Protein AF-A0A523JC91-F1 (afdb_monomer_lite)

Secondary structure (DSSP, 8-state):
-HHHHHHHHHHHHTT------S------------TT---------SSSS-EEEEEEEEETTEEEEEEEEE-TTS-EEEEEEEEE--

Structure (mmCIF, N/CA/C/O backbone):
data_AF-A0A523JC91-F1
#
_entry.id   AF-A0A523JC91-F1
#
loop_
_atom_site.group_PDB
_atom_site.id
_atom_site.type_symbol
_atom_site.label_atom_id
_atom_site.label_alt_id
_atom_site.label_comp_id
_atom_site.label_asym_id
_atom_site.label_entity_id
_atom_site.label_seq_id
_atom_site.pdbx_PDB_ins_code
_atom_site.Cartn_x
_atom_site.Cartn_y
_atom_site.Cartn_z
_atom_site.occupancy
_atom_site.B_iso_or_equiv
_atom_site.auth_seq_id
_atom_site.auth_comp_id
_atom_site.auth_asym_id
_atom_site.auth_atom_id
_atom_site.pdbx_PDB_model_num
ATOM 1 N N . MET A 1 1 ? -27.453 17.783 -31.035 1.00 48.28 1 MET A N 1
ATOM 2 C CA . MET A 1 1 ? -26.000 18.077 -30.932 1.00 48.28 1 MET A CA 1
ATOM 3 C C . MET A 1 1 ? -25.584 19.442 -31.502 1.00 48.28 1 MET A C 1
ATOM 5 O O . MET A 1 1 ? -2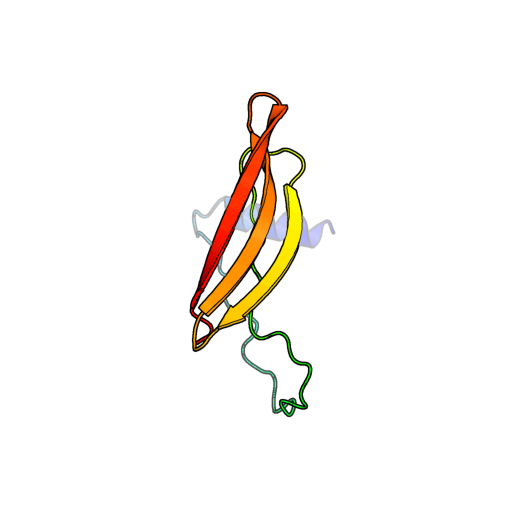4.804 20.124 -30.853 1.00 48.28 1 MET A O 1
ATOM 9 N N . ARG A 1 2 ? -26.105 19.901 -32.656 1.00 48.16 2 ARG A N 1
ATOM 10 C CA . ARG A 1 2 ? -25.697 21.186 -33.277 1.00 48.16 2 ARG A CA 1
ATOM 11 C C . ARG A 1 2 ? -26.116 22.448 -32.495 1.00 48.16 2 ARG A C 1
ATOM 13 O O . ARG A 1 2 ? -25.343 23.396 -32.421 1.00 48.16 2 ARG A O 1
ATOM 20 N N . ALA A 1 3 ? -27.289 22.435 -31.854 1.00 50.00 3 ALA A N 1
ATOM 21 C CA . ALA A 1 3 ? -27.765 23.546 -31.017 1.00 50.00 3 ALA A CA 1
ATOM 22 C C . ALA A 1 3 ? -26.973 23.688 -29.699 1.00 50.00 3 ALA A C 1
ATOM 24 O O . ALA A 1 3 ? -26.640 24.798 -29.296 1.00 50.00 3 ALA A O 1
ATOM 25 N N . TYR A 1 4 ? -26.578 22.562 -29.093 1.00 50.97 4 TYR A N 1
ATOM 26 C CA . TYR A 1 4 ? -25.737 22.506 -27.889 1.00 50.97 4 TYR A CA 1
ATOM 27 C C . TYR A 1 4 ? -24.344 23.109 -28.137 1.00 50.97 4 TYR A C 1
ATOM 29 O O . TYR A 1 4 ? -23.888 23.979 -27.400 1.00 50.97 4 TYR A O 1
ATOM 37 N N . MET A 1 5 ? -23.712 22.740 -29.254 1.00 53.56 5 MET A N 1
ATOM 38 C CA . MET A 1 5 ? -22.393 23.263 -29.629 1.00 53.56 5 MET A CA 1
ATOM 39 C C . MET A 1 5 ? -22.423 24.751 -30.011 1.00 53.56 5 MET A C 1
ATOM 41 O O . MET A 1 5 ? -21.463 25.477 -29.753 1.00 53.56 5 MET A O 1
ATOM 45 N N . SER A 1 6 ? -23.530 25.231 -30.590 1.00 54.31 6 SER A N 1
ATOM 46 C CA . SER A 1 6 ? -23.709 26.654 -30.904 1.00 54.31 6 SER A CA 1
ATOM 47 C C . SER A 1 6 ? -23.854 27.507 -29.642 1.00 54.31 6 SER A C 1
ATOM 49 O O . SER A 1 6 ? -23.338 28.622 -29.600 1.00 54.31 6 SER A O 1
ATOM 51 N N . HIS A 1 7 ? -24.508 26.972 -28.607 1.00 52.81 7 HIS A N 1
ATOM 52 C CA . HIS A 1 7 ? -24.655 27.649 -27.321 1.00 52.81 7 HIS A CA 1
ATOM 53 C C . HIS A 1 7 ? -23.311 27.726 -26.571 1.00 52.81 7 HIS A C 1
ATOM 55 O O . HIS A 1 7 ? -22.946 28.783 -26.059 1.00 52.81 7 HIS A O 1
ATOM 61 N N . MET A 1 8 ? -22.499 26.661 -26.627 1.00 51.69 8 MET A N 1
ATOM 62 C CA . MET A 1 8 ? -21.160 26.644 -26.017 1.00 51.69 8 MET A CA 1
ATOM 63 C C . MET A 1 8 ? -20.162 27.595 -26.697 1.00 51.69 8 MET A C 1
ATOM 65 O O . MET A 1 8 ? -19.347 28.229 -26.027 1.00 51.69 8 MET A O 1
ATOM 69 N N . LYS A 1 9 ? -20.232 27.744 -28.028 1.00 55.66 9 LYS A N 1
ATOM 70 C CA . LYS A 1 9 ? -19.348 28.659 -28.776 1.00 55.66 9 LYS A CA 1
ATOM 71 C C . LYS A 1 9 ? -19.579 30.134 -28.435 1.00 55.66 9 LYS A C 1
ATOM 73 O O . LYS A 1 9 ? -18.622 30.906 -28.453 1.00 55.66 9 LYS A O 1
ATOM 78 N N . GLY A 1 10 ? -20.819 30.521 -28.126 1.00 56.16 10 GLY A N 1
ATOM 79 C CA . GLY A 1 10 ? -21.137 31.872 -27.650 1.00 56.16 10 GLY A CA 1
ATOM 80 C C . GLY A 1 10 ? -20.568 32.140 -26.255 1.00 56.16 10 GLY A C 1
ATOM 81 O O . GLY A 1 10 ? -20.021 33.211 -26.006 1.00 56.16 10 GLY A O 1
ATOM 82 N N . MET A 1 11 ? -20.610 31.125 -25.389 1.00 53.44 11 MET A N 1
ATOM 83 C CA . MET A 1 11 ? -20.160 31.199 -23.997 1.00 53.44 11 MET A CA 1
ATOM 84 C C . MET A 1 11 ? -18.631 31.336 -23.867 1.00 53.44 11 MET A C 1
ATOM 86 O O . MET A 1 11 ? -18.152 32.088 -23.023 1.00 53.44 11 MET A O 1
ATOM 90 N N . MET A 1 12 ? -17.857 30.704 -24.761 1.00 56.22 12 MET A N 1
ATOM 91 C CA . MET A 1 12 ? -16.386 30.822 -24.786 1.00 56.22 12 MET A CA 1
ATOM 92 C C . MET A 1 12 ? -15.867 32.172 -25.307 1.00 56.22 12 MET A C 1
ATOM 94 O O . MET A 1 12 ? -14.723 32.529 -25.043 1.00 56.22 12 MET A O 1
ATOM 98 N N . ARG A 1 13 ? -16.679 32.940 -26.048 1.00 58.06 13 ARG A N 1
ATOM 99 C CA . ARG A 1 13 ? -16.269 34.246 -26.599 1.00 58.06 13 ARG A CA 1
ATOM 100 C C . ARG A 1 13 ? -16.485 35.416 -25.638 1.00 58.06 13 ARG A C 1
ATOM 102 O O . ARG A 1 13 ? -15.890 36.465 -25.847 1.00 58.06 13 ARG A O 1
ATOM 109 N N . SER A 1 14 ? -17.311 35.257 -24.600 1.00 54.53 14 SER A N 1
ATOM 110 C CA . SER A 1 14 ? -17.709 36.361 -23.713 1.00 54.53 14 SER A CA 1
ATOM 111 C C . SER A 1 14 ? -16.917 36.457 -22.401 1.00 54.53 14 SER A C 1
ATOM 113 O O . SER A 1 14 ? -17.341 37.185 -21.509 1.00 54.53 14 SER A O 1
ATOM 115 N N . GLY A 1 15 ? -15.819 35.707 -22.236 1.00 53.69 15 GLY A N 1
ATOM 116 C CA . GLY A 1 15 ? -14.919 35.821 -21.074 1.00 53.69 15 GLY A CA 1
ATOM 117 C C . GLY A 1 15 ? -15.537 35.493 -19.705 1.00 53.69 15 GLY A C 1
ATOM 118 O O . GLY A 1 15 ? -14.950 35.819 -18.678 1.00 53.69 15 GLY A O 1
ATOM 119 N N . LYS A 1 16 ? -16.713 34.852 -19.658 1.00 46.94 16 LYS A N 1
ATOM 120 C CA . LYS A 1 16 ? -17.365 34.433 -18.409 1.00 46.94 16 LYS A CA 1
ATOM 121 C C . LYS A 1 16 ? -16.956 32.996 -18.104 1.00 46.94 16 LYS A C 1
ATOM 123 O O . LYS A 1 16 ? -17.517 32.053 -18.650 1.00 46.94 16 LYS A O 1
ATOM 128 N N . ILE A 1 17 ? -15.924 32.867 -17.274 1.00 49.25 17 ILE A N 1
ATOM 129 C CA . ILE A 1 17 ? -15.422 31.607 -16.722 1.00 49.25 17 ILE A CA 1
ATOM 130 C C . ILE A 1 17 ? -16.586 30.859 -16.061 1.00 49.25 17 ILE A C 1
ATOM 132 O O . ILE A 1 17 ? -17.232 31.382 -15.156 1.00 49.25 17 ILE A O 1
ATOM 136 N N . ILE A 1 18 ? -16.839 29.630 -16.504 1.00 46.88 18 ILE A N 1
ATOM 137 C CA . ILE A 1 18 ? -17.716 28.677 -15.827 1.00 46.88 18 ILE A CA 1
ATOM 138 C C . ILE A 1 18 ? -16.905 27.403 -15.656 1.00 46.88 18 ILE A C 1
ATOM 140 O O . ILE A 1 18 ? -16.636 26.703 -16.630 1.00 46.88 18 ILE A O 1
ATOM 144 N N . LEU A 1 19 ? -16.553 27.088 -14.414 1.00 32.91 19 LEU A N 1
ATOM 145 C CA . LEU A 1 19 ? -16.368 25.696 -14.032 1.00 32.91 19 LEU A CA 1
ATOM 146 C C . LEU A 1 19 ? -16.887 25.443 -12.606 1.00 32.91 19 LEU A C 1
ATOM 148 O O . LEU A 1 19 ? -16.093 25.273 -11.688 1.00 32.91 19 LEU A O 1
ATOM 152 N N . PRO A 1 20 ? -18.212 25.384 -12.373 1.00 43.78 20 PRO A N 1
ATOM 153 C CA . PRO A 1 20 ? -18.752 24.630 -11.264 1.00 43.78 20 PRO A CA 1
ATOM 154 C C . PRO A 1 20 ? -19.001 23.208 -11.776 1.00 43.78 20 PRO A C 1
ATOM 156 O O . PRO A 1 20 ? -20.063 22.912 -12.313 1.00 43.78 20 PRO A O 1
ATOM 159 N N . PHE A 1 21 ? -18.009 22.327 -11.656 1.00 42.59 21 PHE A N 1
ATOM 160 C CA . PHE A 1 21 ? -18.231 20.888 -11.860 1.00 42.59 21 PHE A CA 1
ATOM 161 C C . PHE A 1 21 ? -17.741 20.034 -10.683 1.00 42.59 21 PHE A C 1
ATOM 163 O O . PHE A 1 21 ? -17.533 18.837 -10.831 1.00 42.59 21 PHE A O 1
ATOM 170 N N . VAL A 1 22 ? -17.588 20.635 -9.495 1.00 39.06 22 VAL A N 1
ATOM 171 C CA . VAL A 1 22 ? -17.185 19.911 -8.270 1.00 39.06 22 VAL A CA 1
ATOM 172 C C . VAL A 1 22 ? -18.236 19.997 -7.148 1.00 39.06 22 VAL A C 1
ATOM 174 O O . VAL A 1 22 ? -18.007 19.501 -6.057 1.00 39.06 22 VAL A O 1
ATOM 177 N N . LEU A 1 23 ? -19.425 20.575 -7.376 1.00 38.66 23 LEU A N 1
ATOM 178 C CA . LEU A 1 23 ? -20.389 20.811 -6.284 1.00 38.66 23 LEU A CA 1
ATOM 179 C C . LEU A 1 23 ? -21.808 20.296 -6.555 1.00 38.66 23 LEU A C 1
ATOM 181 O O . LEU A 1 23 ? -22.790 21.022 -6.414 1.00 38.66 23 LEU A O 1
ATOM 185 N N . SER A 1 24 ? -21.952 19.032 -6.948 1.00 44.50 24 SER A N 1
ATOM 186 C CA . SER A 1 24 ? -23.276 18.406 -7.080 1.00 44.50 24 SER A CA 1
ATOM 187 C C . SER A 1 24 ? -23.255 16.931 -6.697 1.00 44.50 24 SER A C 1
ATOM 189 O O . SER A 1 24 ? -23.400 16.081 -7.560 1.00 44.50 24 SER A O 1
ATOM 191 N N . PHE A 1 25 ? -23.097 16.636 -5.404 1.00 44.44 25 PHE A N 1
ATOM 192 C CA . PHE A 1 25 ? -23.636 15.417 -4.782 1.00 44.44 25 PHE A CA 1
ATOM 193 C C . PHE A 1 25 ? -23.833 15.635 -3.267 1.00 44.44 25 PHE A C 1
ATOM 195 O O . PHE A 1 25 ? -23.231 14.985 -2.424 1.00 44.44 25 PHE A O 1
ATOM 202 N N . LEU A 1 26 ? -24.682 16.600 -2.907 1.00 49.31 26 LEU A N 1
ATOM 203 C CA . LEU A 1 26 ? -25.266 16.709 -1.565 1.00 49.31 26 LEU A CA 1
ATOM 204 C C . LEU A 1 26 ? -26.787 16.716 -1.717 1.00 49.31 26 LEU A C 1
ATOM 206 O O . LEU A 1 26 ? -27.401 17.775 -1.737 1.00 49.31 26 LEU A O 1
ATOM 210 N N . LEU A 1 27 ? -27.370 15.529 -1.896 1.00 49.66 27 LEU A N 1
ATOM 211 C CA . LEU A 1 27 ? -28.711 15.181 -1.414 1.00 49.66 27 LEU A CA 1
ATOM 212 C C . LEU A 1 27 ? -28.920 13.662 -1.573 1.00 49.66 27 LEU A C 1
ATOM 214 O O . LEU A 1 27 ? -29.543 13.194 -2.521 1.00 49.66 27 LEU A O 1
ATOM 218 N N . ALA A 1 28 ? -28.380 12.875 -0.644 1.00 47.09 28 ALA A N 1
ATOM 219 C CA . ALA A 1 28 ? -28.865 11.519 -0.412 1.00 47.09 28 ALA A CA 1
ATOM 220 C C . ALA A 1 28 ? -29.530 11.504 0.964 1.00 47.09 28 ALA A C 1
ATOM 222 O O . ALA A 1 28 ? -28.887 11.526 2.010 1.00 47.09 28 ALA A O 1
ATOM 223 N N . ILE A 1 29 ? -30.854 11.551 0.927 1.00 55.44 29 ILE A N 1
ATOM 224 C CA . ILE A 1 29 ? -31.744 11.305 2.051 1.00 55.44 29 ILE A CA 1
ATOM 225 C C . ILE A 1 29 ? -31.484 9.858 2.494 1.00 55.44 29 ILE A C 1
ATOM 227 O O . ILE A 1 29 ? -31.748 8.941 1.728 1.00 55.44 29 ILE A O 1
ATOM 231 N N . GLY A 1 30 ? -30.916 9.680 3.689 1.00 56.94 30 GLY A N 1
ATOM 232 C CA . GLY A 1 30 ? -30.831 8.424 4.443 1.00 56.94 30 GLY A CA 1
ATOM 233 C C . GLY A 1 30 ? -30.609 7.132 3.647 1.00 56.94 30 GLY A C 1
ATOM 234 O O . GL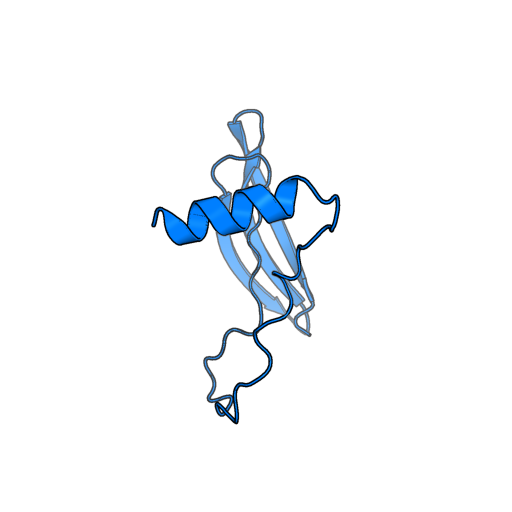Y A 1 30 ? -31.559 6.391 3.410 1.00 56.94 30 GLY A O 1
ATOM 235 N N . ALA A 1 31 ? -29.353 6.784 3.370 1.00 49.84 31 ALA A N 1
ATOM 236 C CA . ALA A 1 31 ? -28.967 5.377 3.327 1.00 49.84 31 ALA A CA 1
ATOM 237 C C . ALA A 1 31 ? -28.373 5.039 4.697 1.00 49.84 31 ALA A C 1
ATOM 239 O O . ALA A 1 31 ? -27.435 5.686 5.158 1.00 49.84 31 ALA A O 1
ATOM 240 N N . LEU A 1 32 ? -29.005 4.099 5.396 1.00 50.41 32 LEU A N 1
ATOM 241 C CA . LEU A 1 32 ? -28.527 3.581 6.668 1.00 50.41 32 LEU A CA 1
ATOM 242 C C . LEU A 1 32 ? -27.101 3.060 6.465 1.00 50.41 32 LEU A C 1
ATOM 244 O O . LEU A 1 32 ? -26.918 2.230 5.578 1.00 50.41 32 LEU A O 1
ATOM 248 N N . ALA A 1 33 ? -26.150 3.471 7.309 1.00 50.06 33 ALA A N 1
ATOM 249 C CA . ALA A 1 33 ? -24.850 2.814 7.428 1.00 50.06 33 ALA A CA 1
ATOM 250 C C . ALA A 1 33 ? -25.057 1.399 7.989 1.00 50.06 33 ALA A C 1
ATOM 252 O O . ALA A 1 33 ? -24.844 1.103 9.165 1.00 50.06 33 ALA A O 1
ATOM 253 N N . LYS A 1 34 ? -25.587 0.518 7.147 1.00 54.81 34 LYS A N 1
ATOM 254 C CA . LYS A 1 34 ? -25.556 -0.919 7.338 1.00 54.81 34 LYS A CA 1
ATOM 255 C C . LYS A 1 34 ? -24.093 -1.281 7.109 1.00 54.81 34 LYS A C 1
ATOM 257 O O . LYS A 1 34 ? -23.536 -0.872 6.099 1.00 54.81 34 LYS A O 1
ATOM 262 N N . GLY A 1 35 ? -23.450 -1.968 8.057 1.00 54.34 35 GLY A N 1
ATOM 263 C CA . GLY A 1 35 ? -22.033 -2.328 7.924 1.00 54.34 35 GLY A CA 1
ATOM 264 C C . GLY A 1 35 ? -21.721 -2.830 6.508 1.00 54.34 35 GLY A C 1
ATOM 265 O O . GLY A 1 35 ? -22.405 -3.734 6.025 1.00 54.34 35 GLY A O 1
ATOM 266 N N . GLY A 1 36 ? -20.762 -2.186 5.838 1.00 69.25 36 GLY A N 1
ATOM 267 C CA . GLY A 1 36 ? -20.469 -2.425 4.421 1.00 69.25 36 GLY A CA 1
ATOM 268 C C . GLY A 1 36 ? -20.256 -1.173 3.562 1.00 69.25 36 GLY A C 1
ATOM 269 O O . GLY A 1 36 ? -19.781 -1.318 2.440 1.00 69.25 36 GLY A O 1
ATOM 270 N N . ASP A 1 37 ? -20.552 0.030 4.059 1.00 79.00 37 ASP A N 1
ATOM 271 C CA . ASP A 1 37 ? -20.253 1.268 3.326 1.00 79.00 37 ASP A CA 1
ATOM 272 C C . ASP A 1 37 ? -18.742 1.561 3.317 1.00 79.00 37 ASP A C 1
ATOM 274 O O . ASP A 1 37 ? -18.059 1.427 4.337 1.00 79.00 37 ASP A O 1
ATOM 278 N N . LEU A 1 38 ? -18.214 1.961 2.153 1.00 82.69 38 LEU A N 1
ATOM 279 C CA . LEU A 1 38 ? -16.815 2.364 1.999 1.00 82.69 38 LEU A CA 1
ATOM 280 C C . LEU A 1 38 ? -16.545 3.620 2.839 1.00 82.69 38 LEU A C 1
ATOM 282 O O . LEU A 1 38 ? -17.142 4.666 2.590 1.00 82.69 38 LEU A O 1
ATOM 286 N N . LEU A 1 39 ? -15.631 3.517 3.806 1.00 84.81 39 LEU A N 1
ATOM 287 C CA . LEU A 1 39 ? -15.220 4.650 4.643 1.00 84.81 39 LEU A CA 1
ATOM 288 C C . LEU A 1 39 ? -14.130 5.489 3.968 1.00 84.81 39 LEU A C 1
ATOM 290 O O . LEU A 1 39 ? -14.199 6.714 3.983 1.00 84.81 39 LEU A O 1
ATOM 294 N N . TRP A 1 40 ? -13.132 4.821 3.386 1.00 89.88 40 TRP A N 1
ATOM 295 C CA . TRP A 1 40 ? -12.014 5.435 2.675 1.00 89.88 40 TRP A CA 1
ATOM 296 C C . TRP A 1 40 ? -11.295 4.402 1.799 1.00 89.88 40 TRP A C 1
ATOM 298 O O . TRP A 1 40 ? -11.345 3.199 2.071 1.00 89.88 40 TRP A O 1
ATOM 308 N N . ASP A 1 41 ? -10.598 4.884 0.773 1.00 92.19 41 ASP A N 1
ATOM 309 C CA . ASP A 1 41 ? -9.640 4.141 -0.041 1.00 92.19 41 ASP A CA 1
ATOM 310 C C . ASP A 1 41 ? -8.372 4.981 -0.296 1.00 92.19 41 ASP A C 1
ATOM 312 O O . ASP A 1 41 ? -8.368 6.202 -0.145 1.00 92.19 41 ASP A O 1
ATOM 316 N N . ASP A 1 42 ? -7.263 4.318 -0.634 1.00 92.38 42 ASP A N 1
ATOM 317 C CA . ASP A 1 42 ? -6.020 4.966 -1.072 1.00 92.38 42 ASP A CA 1
ATOM 318 C C . ASP A 1 42 ? -5.452 4.199 -2.265 1.00 92.38 42 ASP A C 1
ATOM 320 O O . ASP A 1 42 ? -5.190 2.995 -2.176 1.00 92.38 42 ASP A O 1
ATOM 324 N N . LEU A 1 43 ? -5.234 4.904 -3.375 1.00 93.44 43 LEU A N 1
ATOM 325 C CA . LEU A 1 43 ? -4.539 4.371 -4.540 1.00 93.44 43 LEU A CA 1
ATOM 326 C C . LEU A 1 43 ? -3.105 4.896 -4.549 1.00 93.44 43 LEU A C 1
ATOM 328 O O . LEU A 1 43 ? -2.828 6.012 -4.986 1.00 93.44 43 LEU A O 1
ATOM 332 N N . PHE A 1 44 ? -2.187 4.066 -4.066 1.00 94.31 44 PHE A N 1
ATOM 333 C CA . PHE A 1 44 ? -0.769 4.391 -4.048 1.00 94.31 44 PHE A CA 1
ATOM 334 C C . PHE A 1 44 ? -0.078 4.057 -5.370 1.00 94.31 44 PHE A C 1
ATOM 336 O O . PHE A 1 44 ? -0.125 2.915 -5.827 1.00 94.31 44 PHE A O 1
ATOM 343 N N . ASP A 1 45 ? 0.663 5.029 -5.897 1.00 95.06 45 ASP A N 1
ATOM 344 C CA . ASP A 1 45 ? 1.618 4.833 -6.980 1.00 95.06 45 ASP A CA 1
ATOM 345 C C . ASP A 1 45 ? 3.007 5.340 -6.570 1.00 95.06 45 ASP A C 1
ATOM 347 O O . ASP A 1 45 ? 3.172 6.486 -6.144 1.00 95.06 45 ASP A O 1
ATOM 351 N N . LYS A 1 46 ? 4.012 4.470 -6.684 1.00 94.06 46 LYS A N 1
ATOM 352 C CA . LYS A 1 46 ? 5.405 4.791 -6.374 1.00 94.06 46 LYS A CA 1
ATOM 353 C C . LYS A 1 46 ? 6.174 5.393 -7.550 1.00 94.06 46 LYS A C 1
ATOM 355 O O . LYS A 1 46 ? 7.122 6.144 -7.317 1.00 94.06 46 LYS A O 1
ATOM 360 N N . GLY A 1 47 ? 5.826 5.044 -8.785 1.00 94.62 47 GLY A N 1
ATOM 361 C CA . GLY A 1 47 ? 6.707 5.280 -9.931 1.00 94.62 47 GLY A CA 1
ATOM 362 C C . GLY A 1 47 ? 6.065 5.137 -11.306 1.00 94.62 47 GLY A C 1
ATOM 363 O O . GLY A 1 47 ? 6.791 5.131 -12.295 1.00 94.62 47 GLY A O 1
ATOM 364 N N . GLY A 1 48 ? 4.738 5.024 -11.392 1.00 93.44 48 GLY A N 1
ATOM 365 C CA . GLY A 1 48 ? 3.993 4.866 -12.642 1.00 93.44 48 GLY A CA 1
ATOM 366 C C . GLY A 1 48 ? 3.898 3.427 -13.153 1.00 93.44 48 GLY A C 1
ATOM 367 O O . GLY A 1 48 ? 3.292 3.205 -14.201 1.00 93.44 48 GLY A O 1
ATOM 368 N N . GLY A 1 49 ? 4.498 2.464 -12.446 1.00 93.69 49 GLY A N 1
ATOM 369 C CA . GLY A 1 49 ? 4.524 1.043 -12.804 1.00 93.69 49 GLY A CA 1
ATOM 370 C C . GLY A 1 49 ? 3.603 0.175 -11.943 1.00 93.69 49 GLY A C 1
ATOM 371 O O . GLY A 1 49 ? 2.610 0.636 -11.371 1.00 93.69 49 GLY A O 1
ATOM 372 N N . PHE A 1 50 ? 3.920 -1.115 -11.839 1.00 96.12 50 PHE A N 1
ATOM 373 C CA . PHE A 1 50 ? 3.120 -2.047 -11.052 1.00 96.12 50 PHE A CA 1
ATOM 374 C C . PHE A 1 50 ? 3.321 -1.856 -9.545 1.00 96.12 50 PHE A C 1
ATOM 376 O O . PHE A 1 50 ? 4.435 -1.895 -9.022 1.00 96.12 50 PHE A O 1
ATOM 383 N N . ASN A 1 51 ? 2.213 -1.738 -8.814 1.00 97.19 51 ASN A N 1
ATOM 384 C CA . ASN A 1 51 ? 2.203 -1.650 -7.358 1.00 97.19 51 ASN A CA 1
ATOM 385 C C . ASN A 1 51 ? 1.282 -2.737 -6.792 1.00 97.19 51 ASN A C 1
ATOM 387 O O . ASN A 1 51 ? 0.155 -2.914 -7.252 1.00 97.19 51 ASN A O 1
ATOM 391 N N . PHE A 1 52 ? 1.762 -3.478 -5.794 1.00 96.38 52 PHE A N 1
ATOM 392 C CA . PHE A 1 52 ? 1.054 -4.620 -5.219 1.00 96.38 52 PHE A CA 1
ATOM 393 C C . PHE A 1 52 ? 1.001 -4.509 -3.700 1.00 96.38 52 PHE A C 1
ATOM 395 O O . PHE A 1 52 ? 2.038 -4.618 -3.043 1.00 96.38 52 PHE A O 1
ATOM 402 N N . ALA A 1 53 ? -0.199 -4.390 -3.134 1.00 97.06 53 ALA A N 1
ATOM 403 C CA . ALA A 1 53 ? -0.430 -4.660 -1.719 1.00 97.06 53 ALA A CA 1
ATOM 404 C C . ALA A 1 53 ? -0.504 -6.180 -1.505 1.00 97.06 53 ALA A C 1
ATOM 406 O O . ALA A 1 53 ? -1.250 -6.873 -2.194 1.00 97.06 53 ALA A O 1
ATOM 407 N N . ARG A 1 54 ? 0.295 -6.711 -0.575 1.00 97.81 54 ARG A N 1
ATOM 408 C CA . ARG A 1 54 ? 0.405 -8.160 -0.325 1.00 97.81 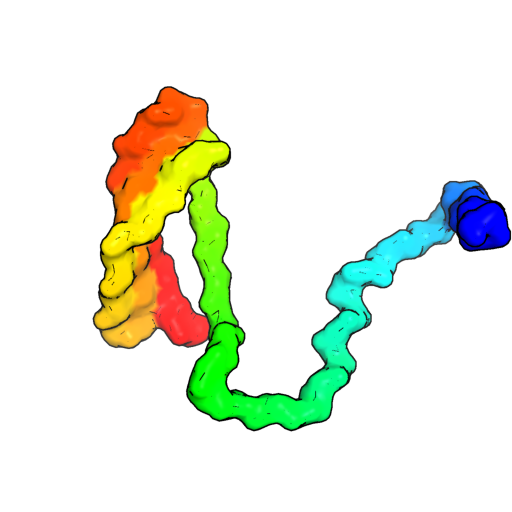54 ARG A CA 1
ATOM 409 C C . ARG A 1 54 ? -0.060 -8.569 1.065 1.00 97.81 54 ARG A C 1
ATOM 411 O O . ARG A 1 54 ? -0.479 -9.705 1.250 1.00 97.81 54 ARG A O 1
ATOM 418 N N . ALA A 1 55 ? 0.035 -7.666 2.033 1.00 98.31 55 ALA A N 1
ATOM 419 C CA . ALA A 1 55 ? -0.402 -7.909 3.398 1.00 98.31 55 ALA A CA 1
ATOM 420 C C . ALA A 1 55 ? -1.003 -6.640 3.999 1.00 98.31 55 ALA A C 1
ATOM 422 O O . ALA A 1 55 ? -0.555 -5.531 3.704 1.00 98.31 55 ALA A O 1
ATOM 423 N N . ILE A 1 56 ? -1.992 -6.827 4.869 1.00 97.38 56 ILE A N 1
ATOM 424 C CA . ILE A 1 56 ? -2.604 -5.766 5.662 1.00 97.38 56 ILE A CA 1
ATOM 425 C C . ILE A 1 56 ? -2.731 -6.232 7.112 1.00 97.38 56 ILE A C 1
ATOM 427 O O . ILE A 1 56 ? -3.056 -7.390 7.372 1.00 97.38 56 ILE A O 1
ATOM 431 N N . THR A 1 57 ? -2.453 -5.340 8.057 1.00 98.25 57 THR A N 1
ATOM 432 C CA . THR A 1 57 ? -2.714 -5.561 9.483 1.00 98.25 57 THR A CA 1
ATOM 433 C C . THR A 1 57 ? -3.189 -4.270 10.135 1.00 98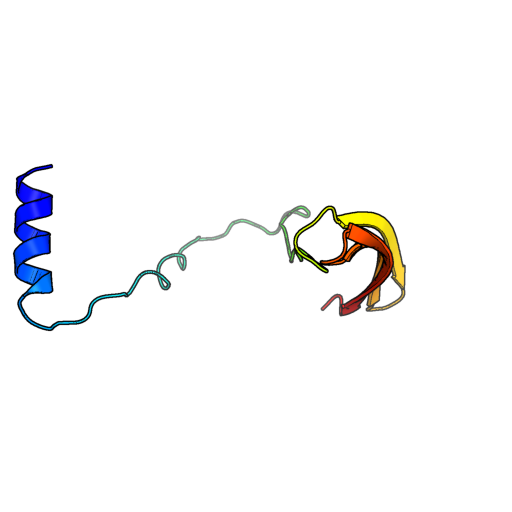.25 57 THR A C 1
ATOM 435 O O . THR A 1 57 ? -2.920 -3.178 9.634 1.00 98.25 57 THR A O 1
ATOM 438 N N . ALA A 1 58 ? -3.887 -4.392 11.258 1.00 97.44 58 ALA A N 1
ATOM 439 C CA . ALA A 1 58 ? -4.329 -3.264 12.059 1.00 97.44 58 ALA A CA 1
ATOM 440 C C . ALA A 1 58 ? -3.893 -3.458 13.513 1.00 97.44 58 ALA A C 1
ATOM 442 O O . ALA A 1 58 ? -4.021 -4.550 14.070 1.00 97.44 58 ALA A O 1
ATOM 443 N N . GLN A 1 59 ? -3.390 -2.390 14.133 1.00 97.12 59 GLN A N 1
ATOM 444 C CA . GLN A 1 59 ? -3.060 -2.368 15.555 1.00 97.12 59 GLN A CA 1
ATOM 445 C C . GLN A 1 59 ? -3.427 -1.012 16.155 1.00 97.12 59 GLN A C 1
ATOM 447 O O . GLN A 1 59 ? -2.929 0.032 15.734 1.00 97.12 59 GLN A O 1
ATOM 452 N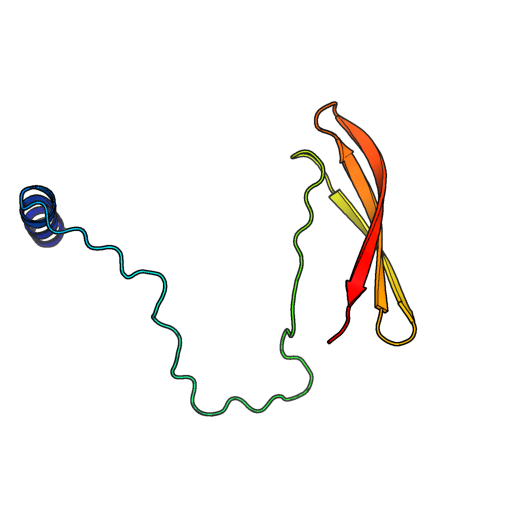 N . GLY A 1 60 ? -4.291 -1.028 17.172 1.00 96.06 60 GLY A N 1
ATOM 453 C CA . GLY A 1 60 ? -4.809 0.199 17.768 1.00 96.06 60 GLY A CA 1
ATOM 454 C C . GLY A 1 60 ? -5.544 1.040 16.725 1.00 96.06 60 GLY A C 1
ATOM 455 O O . GLY A 1 60 ? -6.518 0.579 16.142 1.00 96.06 60 GLY A O 1
ATOM 456 N N . ASN A 1 61 ? -5.060 2.261 16.497 1.00 96.50 61 ASN A N 1
ATOM 457 C CA . ASN A 1 61 ? -5.640 3.210 15.546 1.00 96.50 61 ASN A CA 1
ATOM 458 C C . ASN A 1 61 ? -4.897 3.273 14.203 1.00 96.50 61 ASN A C 1
ATOM 460 O O . ASN A 1 61 ? -5.087 4.213 13.441 1.00 96.50 61 ASN A O 1
ATOM 464 N N . MET A 1 62 ? -4.009 2.313 13.951 1.00 97.75 62 MET A N 1
ATOM 465 C CA . MET A 1 62 ? -3.159 2.302 12.770 1.00 97.75 62 MET A CA 1
ATOM 466 C C . MET A 1 62 ? -3.491 1.110 11.883 1.00 97.75 62 MET A C 1
ATOM 468 O O . MET A 1 62 ? -3.619 -0.019 12.367 1.00 97.75 62 MET A O 1
ATOM 472 N N . VAL A 1 63 ? -3.560 1.359 10.578 1.00 97.62 63 VAL A N 1
ATOM 473 C CA . VAL A 1 63 ? -3.598 0.326 9.538 1.00 97.62 63 VAL A CA 1
ATOM 474 C C . VAL A 1 63 ? -2.275 0.346 8.791 1.00 97.62 63 VAL A C 1
ATOM 476 O O . VAL A 1 63 ? -1.803 1.406 8.382 1.00 97.62 63 VAL A O 1
ATOM 479 N N . TYR A 1 64 ? -1.686 -0.829 8.595 1.00 98.25 64 TYR A N 1
ATOM 480 C CA . TYR A 1 64 ? -0.450 -1.002 7.846 1.00 98.25 64 TYR A CA 1
ATOM 481 C C . TYR A 1 64 ? -0.706 -1.867 6.620 1.00 98.25 64 TYR A C 1
ATOM 483 O O . TYR A 1 64 ? -1.199 -2.987 6.751 1.00 98.25 64 TYR A O 1
ATOM 491 N N . ALA A 1 65 ? -0.326 -1.370 5.446 1.00 98.19 65 ALA A N 1
ATOM 492 C CA . ALA A 1 65 ? -0.318 -2.127 4.201 1.00 98.19 65 ALA A CA 1
ATOM 493 C C . ALA A 1 65 ? 1.130 -2.322 3.741 1.00 98.19 65 ALA A C 1
ATOM 495 O O . ALA A 1 65 ? 1.880 -1.354 3.616 1.00 98.19 65 ALA A O 1
ATOM 496 N N . ALA A 1 66 ? 1.525 -3.570 3.501 1.00 98.50 66 ALA A N 1
ATOM 497 C CA . ALA A 1 66 ? 2.863 -3.933 3.050 1.00 98.50 66 ALA A CA 1
ATOM 498 C C . ALA A 1 66 ? 2.814 -4.593 1.672 1.00 98.50 66 ALA A C 1
ATOM 500 O O . ALA A 1 66 ? 1.883 -5.336 1.342 1.00 98.50 66 ALA A O 1
ATOM 501 N N . GLY A 1 67 ? 3.835 -4.332 0.862 1.00 98.31 67 GLY A N 1
ATOM 502 C CA . GLY A 1 67 ? 3.827 -4.728 -0.533 1.00 98.31 67 GLY A CA 1
ATOM 503 C C . GLY A 1 67 ? 5.103 -4.386 -1.284 1.00 98.31 67 GLY A C 1
ATOM 504 O O . GLY A 1 67 ? 6.167 -4.191 -0.696 1.00 98.31 67 GLY A O 1
ATOM 505 N N . THR A 1 68 ? 4.977 -4.324 -2.604 1.00 98.44 68 THR A N 1
ATOM 506 C CA . THR A 1 68 ? 6.054 -3.932 -3.517 1.00 98.44 68 THR A CA 1
ATOM 507 C C . THR A 1 68 ? 5.556 -2.861 -4.472 1.00 98.44 68 THR A C 1
ATOM 509 O O . THR A 1 68 ? 4.438 -2.990 -4.970 1.00 98.44 68 THR A O 1
ATOM 512 N N . GLY A 1 69 ? 6.377 -1.855 -4.761 1.00 98.00 69 GLY A N 1
ATOM 513 C CA . GLY A 1 69 ? 6.083 -0.843 -5.776 1.00 98.00 69 GLY A CA 1
ATOM 514 C C . GLY A 1 69 ? 7.220 -0.716 -6.779 1.00 98.00 69 GLY A C 1
ATOM 515 O O . GLY A 1 69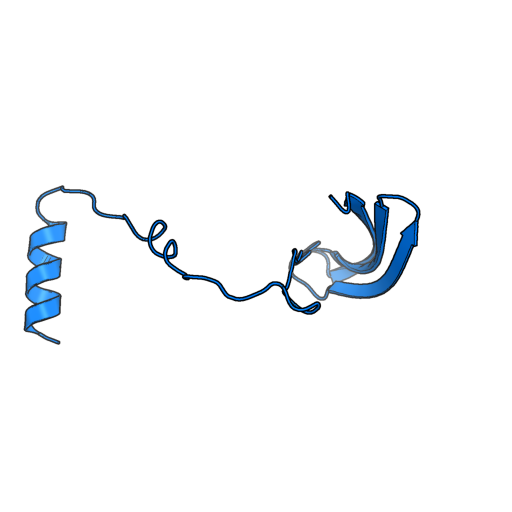 ? 8.388 -0.737 -6.386 1.00 98.00 69 GLY A O 1
ATOM 516 N N . GLU A 1 70 ? 6.868 -0.606 -8.055 1.00 98.19 70 GLU A N 1
ATOM 517 C CA . GLU A 1 70 ? 7.812 -0.347 -9.138 1.00 98.19 70 GLU A CA 1
ATOM 518 C C . GLU A 1 70 ? 8.239 1.128 -9.124 1.00 98.19 70 GLU A C 1
ATOM 520 O O . GLU A 1 70 ? 7.420 2.044 -9.008 1.00 98.19 70 GLU A O 1
ATOM 525 N N . THR A 1 71 ? 9.544 1.366 -9.197 1.00 96.44 71 THR A N 1
ATOM 526 C CA . THR A 1 71 ? 10.123 2.703 -9.331 1.00 96.44 71 THR A CA 1
ATOM 527 C C . THR A 1 71 ? 10.040 3.178 -10.782 1.00 96.44 71 THR A C 1
ATOM 529 O O . THR A 1 71 ? 9.851 2.389 -11.702 1.00 96.44 71 THR A O 1
ATOM 532 N N . ALA A 1 72 ? 10.277 4.470 -11.023 1.00 95.62 72 ALA A N 1
ATOM 533 C CA . ALA A 1 72 ? 10.363 4.999 -12.388 1.00 95.62 72 ALA A CA 1
ATOM 534 C C . ALA A 1 72 ? 11.499 4.369 -13.229 1.00 95.62 72 ALA A C 1
ATOM 536 O O . ALA A 1 72 ? 11.498 4.497 -14.450 1.00 95.62 72 ALA A O 1
ATOM 537 N N . GLY A 1 73 ? 12.475 3.712 -12.587 1.00 96.19 73 GLY A N 1
ATOM 538 C CA . GLY A 1 73 ? 13.550 2.960 -13.241 1.00 96.19 73 GLY A CA 1
ATOM 539 C C . GLY A 1 73 ? 13.224 1.485 -13.504 1.00 96.19 73 GLY A C 1
ATOM 540 O O . GLY A 1 73 ? 14.121 0.749 -13.897 1.00 96.19 73 GLY A O 1
ATOM 541 N N . SER A 1 74 ? 11.978 1.053 -13.279 1.00 94.94 74 SER A N 1
ATOM 542 C CA . SER A 1 74 ? 11.512 -0.338 -13.405 1.00 94.94 74 SER A CA 1
ATOM 543 C C . SER A 1 74 ? 12.085 -1.347 -12.401 1.00 94.94 74 SER A C 1
ATOM 545 O O . SER A 1 74 ? 11.963 -2.557 -12.589 1.00 94.94 74 SER A O 1
ATOM 547 N N . ASP A 1 75 ? 12.642 -0.869 -11.287 1.00 97.62 75 ASP A N 1
ATOM 548 C CA . ASP A 1 75 ? 13.015 -1.718 -10.150 1.00 97.62 75 ASP A CA 1
ATOM 549 C C . ASP A 1 75 ? 11.846 -1.897 -9.173 1.00 97.62 75 ASP A C 1
ATOM 551 O O . ASP A 1 75 ? 11.063 -0.970 -8.968 1.00 97.62 75 ASP A O 1
ATOM 555 N N . PHE A 1 76 ? 11.763 -3.049 -8.498 1.00 97.38 76 PHE A N 1
ATOM 556 C CA . PHE A 1 76 ? 10.788 -3.280 -7.425 1.00 97.38 76 PHE A CA 1
ATOM 557 C C . PHE A 1 76 ? 11.392 -3.040 -6.043 1.00 97.38 76 PHE A C 1
ATOM 559 O O . PHE A 1 76 ? 12.366 -3.684 -5.656 1.00 97.38 76 PHE A O 1
ATOM 566 N N . GLU A 1 77 ? 10.735 -2.195 -5.253 1.00 98.06 77 GLU A N 1
ATOM 567 C CA . GLU A 1 77 ? 11.115 -1.928 -3.866 1.00 98.06 77 GLU A CA 1
ATOM 568 C C . GLU A 1 77 ? 10.037 -2.389 -2.887 1.00 98.06 77 GLU A C 1
ATOM 570 O O . GLU A 1 77 ? 8.839 -2.359 -3.184 1.00 98.06 77 GLU A O 1
ATOM 575 N N . PHE A 1 78 ? 10.467 -2.789 -1.690 1.00 98.12 78 PHE A N 1
ATOM 576 C CA . PHE A 1 78 ? 9.562 -3.058 -0.578 1.00 98.12 78 PHE A CA 1
ATOM 577 C C . PHE A 1 78 ? 8.946 -1.753 -0.066 1.00 98.12 78 PHE A C 1
ATOM 579 O O . PHE A 1 78 ? 9.650 -0.770 0.162 1.00 98.12 78 PHE A O 1
ATOM 586 N N . VAL A 1 79 ? 7.630 -1.755 0.142 1.00 97.94 79 VAL A N 1
ATOM 587 C CA . VAL A 1 79 ? 6.882 -0.585 0.610 1.00 97.94 79 VAL A CA 1
ATOM 588 C C . VAL A 1 79 ? 6.011 -0.967 1.797 1.00 97.94 79 VAL A C 1
ATOM 590 O O . VAL A 1 79 ? 5.325 -1.990 1.773 1.00 97.94 79 VAL A O 1
ATOM 593 N N . VAL A 1 80 ? 5.994 -0.095 2.806 1.00 98.12 80 VAL A N 1
ATOM 594 C CA . VAL A 1 80 ? 5.009 -0.109 3.890 1.00 98.12 80 VAL A CA 1
ATOM 595 C C . VAL A 1 80 ? 4.334 1.253 3.945 1.00 98.12 80 VAL A C 1
ATOM 597 O O . VAL A 1 80 ? 5.002 2.285 3.984 1.00 98.12 80 VAL A O 1
ATOM 600 N N . ARG A 1 81 ? 3.004 1.252 3.962 1.00 97.69 81 ARG A N 1
ATOM 601 C CA . ARG A 1 81 ? 2.174 2.432 4.196 1.00 97.69 81 ARG A CA 1
ATOM 602 C C . ARG A 1 81 ? 1.483 2.282 5.544 1.00 97.69 81 ARG A C 1
ATOM 604 O O . ARG A 1 81 ? 0.999 1.199 5.861 1.00 97.69 81 ARG A O 1
ATOM 611 N N . ALA A 1 82 ? 1.453 3.360 6.318 1.00 98.00 82 ALA A N 1
ATOM 612 C CA . ALA A 1 82 ? 0.747 3.439 7.588 1.00 98.00 82 ALA A CA 1
ATOM 613 C C . ALA A 1 82 ? -0.324 4.528 7.491 1.00 98.00 82 ALA A C 1
ATOM 615 O O . ALA A 1 82 ? -0.040 5.621 6.999 1.00 98.00 82 ALA A O 1
ATOM 616 N N . TYR A 1 83 ? -1.525 4.221 7.961 1.00 96.94 83 TYR A N 1
ATOM 617 C CA . TYR A 1 83 ? -2.687 5.104 7.922 1.00 96.94 83 TYR A CA 1
ATOM 618 C C . TYR A 1 83 ? -3.272 5.229 9.323 1.00 96.94 83 TYR A C 1
ATOM 620 O O . TYR A 1 83 ? -3.312 4.240 10.059 1.00 96.94 83 TYR A O 1
ATOM 628 N N . ASP A 1 84 ? -3.734 6.428 9.670 1.00 96.38 84 ASP A N 1
ATOM 629 C CA . ASP A 1 84 ? -4.628 6.609 10.810 1.00 96.38 84 ASP A CA 1
ATOM 630 C C . ASP A 1 84 ? -6.023 6.097 10.417 1.00 96.38 84 ASP A C 1
ATOM 632 O O . ASP A 1 84 ? -6.499 6.370 9.318 1.00 96.38 84 ASP A O 1
ATOM 636 N N . ALA A 1 85 ? -6.643 5.297 11.283 1.00 89.75 85 ALA A N 1
ATOM 637 C CA . ALA A 1 85 ? -7.925 4.652 11.021 1.00 89.75 85 ALA A CA 1
ATOM 638 C C . ALA A 1 85 ? -9.158 5.517 11.367 1.00 89.75 85 ALA A C 1
ATOM 640 O O . ALA A 1 85 ? -10.272 4.989 11.333 1.00 89.75 85 ALA A O 1
ATOM 641 N N . ARG A 1 86 ? -8.975 6.789 11.753 1.00 82.56 86 ARG A N 1
ATOM 642 C CA . ARG A 1 86 ? -10.048 7.723 12.148 1.00 82.56 86 ARG A CA 1
ATOM 643 C C . ARG A 1 86 ? -10.433 8.704 11.056 1.00 82.56 86 ARG A C 1
ATOM 645 O O . ARG A 1 86 ? -9.540 9.167 10.319 1.00 82.56 86 ARG A O 1
#

Sequence (86 aa):
MRAYMSHMKGMMRSGKIILPFVLSFLLAIGALAKGGDLLWDDLFDKGGGFNFARAITAQGNMVYAAGTGETAGSDFEFVVRAYDAR

Radius of gyration: 22.18 Å; chains: 1; bounding box: 45×44×51 Å

Foldseek 3Di:
DVVVVVVVVVVVVPPDDDDPPPPPDPDDDDDPPPPPDDPDDDDDAAAPDDWDFDDWDDDDQKIKTWTWHAHVVRDIDTDIDIDGND

pLDDT: mean 76.44, std 22.75, range [32.91, 98.5]